Protein AF-A0A5C8TZQ9-F1 (afdb_monomer)

Nearest PDB structures (foldseek):
  2odm-assembly1_A  TM=5.272E-01  e=7.661E-01  Staphylococcus aureus subsp. aureus MW2
  5wd8-assembly2_B  TM=6.818E-01  e=8.456E+00  Legionella pneumophila subsp. pneumophila ATCC 43290

Solvent-accessible surface area (backbone atoms only — not comparable to full-atom values): 5294 Å² total; per-residue (Å²): 136,83,86,76,84,69,92,69,78,80,72,87,71,85,73,65,69,87,78,44,60,19,29,63,51,31,47,55,39,48,52,50,36,53,52,29,52,49,44,42,68,71,49,90,46,68,67,58,23,54,50,26,52,59,50,38,56,53,31,52,54,51,40,57,51,24,71,69,33,93,52,38,48,67,68,61,36,52,54,51,48,52,52,50,51,55,55,61,74,74,107

Radius of gyration: 14.84 Å; Cα contacts (8 Å, |Δi|>4): 67; chains: 1; bounding box: 28×36×36 Å

Mean predicted aligned error: 7.2 Å

Secondary structure (DSSP, 8-state):
----------------GGGS-HHHHHHHHHHHHHHHHHHHHH-S-HHHHHHHHHHHHHHHHHHHHHHTSTT--HHHHHHHHHHHHHHHHT-

Sequence (91 aa):
MAIFYGSDDRSDVKIDVWKMDGTKAYLRHFDNFLTLDFIAKESKVTRERAQARSEMEICQRKLLFWKKHPRYDHDEAVKGASKLKAMWEKR

Structure (mmCIF, N/CA/C/O backbone):
data_AF-A0A5C8TZQ9-F1
#
_entry.id   AF-A0A5C8TZQ9-F1
#
loop_
_atom_site.group_PDB
_atom_site.id
_atom_site.type_symbol
_atom_site.label_atom_id
_atom_site.label_alt_id
_atom_site.label_comp_id
_atom_site.label_asym_id
_atom_site.label_entity_id
_atom_site.label_seq_id
_atom_site.pdbx_PDB_ins_code
_atom_site.Cartn_x
_atom_site.Cartn_y
_atom_site.Cartn_z
_atom_site.occupancy
_atom_site.B_iso_or_equiv
_atom_site.auth_seq_id
_atom_site.auth_comp_id
_atom_site.auth_asym_id
_atom_site.auth_atom_id
_atom_site.pdbx_PDB_model_num
ATOM 1 N N . MET A 1 1 ? -2.327 8.642 20.348 1.00 35.44 1 MET A N 1
ATOM 2 C CA . MET A 1 1 ? -1.501 9.127 19.225 1.00 35.44 1 MET A CA 1
ATOM 3 C C . MET A 1 1 ? -2.471 9.579 18.145 1.00 35.44 1 MET A C 1
ATOM 5 O O . MET A 1 1 ? -2.987 8.738 17.430 1.00 35.44 1 MET A O 1
ATOM 9 N N . ALA A 1 2 ? -2.851 10.858 18.140 1.00 31.81 2 ALA A N 1
ATOM 10 C CA . ALA A 1 2 ? -3.794 11.390 17.158 1.00 31.81 2 ALA A CA 1
ATOM 11 C C . ALA A 1 2 ? -3.000 11.783 15.908 1.00 31.81 2 ALA A C 1
ATOM 13 O O . ALA A 1 2 ? -2.149 12.669 15.976 1.00 31.81 2 ALA A O 1
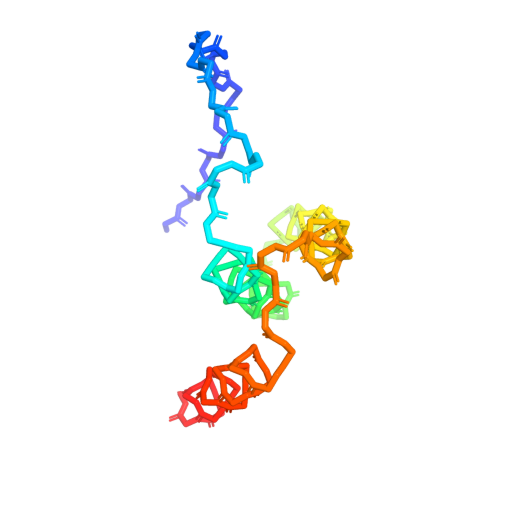ATOM 14 N N . ILE A 1 3 ? -3.222 11.085 14.795 1.00 43.78 3 ILE A N 1
ATOM 15 C CA . ILE A 1 3 ? -2.581 11.413 13.521 1.00 43.78 3 ILE A CA 1
ATOM 16 C C . ILE A 1 3 ? -3.414 12.526 12.879 1.00 43.78 3 ILE A C 1
ATOM 18 O O . ILE A 1 3 ? -4.395 12.278 12.184 1.00 43.78 3 ILE A O 1
ATOM 22 N N . PHE A 1 4 ? -3.057 13.776 13.169 1.00 44.12 4 PHE A N 1
ATOM 23 C CA . PHE A 1 4 ? -3.585 14.930 12.450 1.00 44.12 4 PHE A CA 1
ATOM 24 C C . PHE A 1 4 ? -2.828 15.049 11.122 1.00 44.12 4 PHE A C 1
ATOM 26 O O . PHE A 1 4 ? -1.697 15.527 11.095 1.00 44.12 4 PHE A O 1
ATOM 33 N N . TYR A 1 5 ? -3.429 14.609 10.014 1.00 50.88 5 TYR A N 1
ATOM 34 C CA . TYR A 1 5 ? -2.954 14.988 8.682 1.00 50.88 5 TYR A CA 1
ATOM 35 C C . TYR A 1 5 ? -3.359 16.445 8.439 1.00 50.88 5 TYR A C 1
ATOM 37 O O . TYR A 1 5 ? -4.488 16.733 8.041 1.00 50.88 5 TYR A O 1
ATOM 45 N N . GLY A 1 6 ? -2.454 17.366 8.778 1.00 45.34 6 GLY A N 1
ATOM 46 C CA . GLY A 1 6 ? -2.575 18.777 8.434 1.00 45.34 6 GLY A CA 1
ATOM 47 C C . GLY A 1 6 ? -2.642 18.954 6.918 1.00 45.34 6 GLY A C 1
ATOM 48 O O . GLY A 1 6 ? -2.032 18.196 6.162 1.00 45.34 6 GLY A O 1
ATOM 49 N N . SER A 1 7 ? -3.417 19.941 6.476 1.00 52.00 7 SER A N 1
ATOM 50 C CA . SER A 1 7 ? -3.400 20.459 5.110 1.00 52.00 7 SER A CA 1
ATOM 51 C C . SER A 1 7 ? -2.051 21.135 4.859 1.00 52.00 7 SER A C 1
ATOM 53 O O . SER A 1 7 ? -1.944 22.351 4.968 1.00 52.00 7 SER A O 1
ATOM 55 N N . ASP A 1 8 ? -1.020 20.329 4.628 1.00 56.34 8 ASP A N 1
ATOM 56 C CA . ASP A 1 8 ? 0.347 20.804 4.442 1.00 56.34 8 ASP A CA 1
ATOM 57 C C . ASP A 1 8 ? 0.471 21.494 3.079 1.00 56.34 8 ASP A C 1
ATOM 59 O O . ASP A 1 8 ? 0.008 20.985 2.046 1.00 56.34 8 ASP A O 1
ATOM 63 N N . ASP A 1 9 ? 1.063 22.682 3.095 1.00 54.06 9 ASP A N 1
ATOM 64 C CA . ASP A 1 9 ? 1.341 23.497 1.926 1.00 54.06 9 ASP A CA 1
ATOM 65 C C . ASP A 1 9 ? 2.204 22.695 0.948 1.00 54.06 9 ASP A C 1
ATOM 67 O O . ASP A 1 9 ? 3.275 22.189 1.289 1.00 54.06 9 ASP A O 1
ATOM 71 N N . ARG A 1 10 ? 1.731 22.540 -0.294 1.00 57.25 10 ARG A N 1
ATOM 72 C CA . ARG A 1 10 ? 2.454 21.801 -1.336 1.00 57.25 10 ARG A CA 1
ATOM 73 C C . ARG A 1 10 ? 3.732 22.559 -1.694 1.00 57.25 10 ARG A C 1
ATOM 75 O O . ARG A 1 10 ? 3.733 23.369 -2.616 1.00 57.25 10 ARG A O 1
ATOM 82 N N . SER A 1 11 ? 4.815 22.293 -0.969 1.00 58.88 11 SER A N 1
ATOM 83 C CA . SER A 1 11 ? 6.159 22.656 -1.405 1.00 58.88 11 SER A CA 1
ATOM 84 C C . SER A 1 11 ? 6.373 22.074 -2.803 1.00 58.88 11 SER A C 1
ATOM 86 O O . SER A 1 11 ? 6.106 20.894 -3.045 1.00 58.88 11 SER A O 1
ATOM 88 N N . ASP A 1 12 ? 6.776 22.927 -3.746 1.00 60.25 12 ASP A N 1
ATOM 89 C CA . ASP A 1 12 ? 6.808 22.640 -5.186 1.00 60.25 12 ASP A CA 1
ATOM 90 C C . ASP A 1 12 ? 8.014 21.753 -5.557 1.00 60.25 12 ASP A C 1
ATOM 92 O O . ASP A 1 12 ? 8.856 22.075 -6.399 1.00 60.25 12 ASP A O 1
ATOM 96 N N . VAL A 1 13 ? 8.150 20.621 -4.862 1.00 66.62 13 VAL A N 1
ATOM 97 C CA . VAL A 1 13 ? 9.157 19.609 -5.153 1.00 66.62 13 VAL A CA 1
ATOM 98 C C . VAL A 1 13 ? 8.757 18.948 -6.466 1.00 66.62 13 VAL A C 1
ATOM 100 O O . VAL A 1 13 ? 7.840 18.126 -6.526 1.00 66.62 13 VAL A O 1
ATOM 103 N N . LYS A 1 14 ? 9.468 19.297 -7.539 1.00 74.50 14 LYS A N 1
ATOM 104 C CA . LYS A 1 14 ? 9.323 18.654 -8.848 1.00 74.50 14 LYS A CA 1
ATOM 105 C C . LYS A 1 14 ? 9.890 17.234 -8.792 1.00 74.50 14 LYS A C 1
ATOM 107 O O . LYS A 1 14 ? 11.048 16.996 -9.125 1.00 74.50 14 LYS A O 1
ATOM 112 N N . ILE A 1 15 ? 9.073 16.288 -8.332 1.00 77.50 15 ILE A N 1
ATOM 113 C CA . ILE A 1 15 ? 9.405 14.861 -8.312 1.00 77.50 15 ILE A CA 1
ATOM 114 C C . ILE A 1 15 ? 9.159 14.280 -9.706 1.00 77.50 15 ILE A C 1
ATOM 116 O O . ILE A 1 15 ? 8.025 14.235 -10.184 1.00 77.50 15 ILE A O 1
ATOM 120 N N . ASP A 1 16 ? 10.221 13.798 -10.349 1.00 84.44 16 ASP A N 1
ATOM 121 C CA . ASP A 1 16 ? 10.126 13.057 -11.607 1.00 84.44 16 ASP A CA 1
ATOM 122 C C . ASP A 1 16 ? 9.733 11.599 -11.330 1.00 84.44 16 ASP A C 1
ATOM 124 O O . ASP A 1 16 ? 10.573 10.729 -11.079 1.00 84.44 16 ASP A O 1
ATOM 128 N N . VAL A 1 17 ? 8.424 11.348 -11.350 1.00 82.06 17 VAL A N 1
ATOM 129 C CA . VAL A 1 17 ? 7.811 10.050 -11.032 1.00 82.06 17 VAL A CA 1
ATOM 130 C C . VAL A 1 17 ? 8.325 8.932 -11.948 1.00 82.06 17 VAL A C 1
ATOM 132 O O . VAL A 1 17 ? 8.493 7.804 -11.494 1.00 82.06 17 VAL A O 1
ATOM 135 N N . TRP A 1 18 ? 8.671 9.244 -13.200 1.00 85.81 18 TRP A N 1
ATOM 136 C CA . TRP A 1 18 ? 9.104 8.262 -14.201 1.00 85.81 18 TRP A CA 1
ATOM 137 C C . TRP A 1 18 ? 10.514 7.720 -13.961 1.00 85.81 18 TRP A C 1
ATOM 139 O O . TRP A 1 18 ? 10.866 6.636 -14.433 1.00 85.81 18 TRP A O 1
ATOM 149 N N . LYS A 1 19 ? 11.327 8.457 -13.198 1.00 88.38 19 LYS A N 1
ATOM 150 C CA . LYS A 1 19 ? 12.662 8.017 -12.777 1.00 88.38 19 LYS A CA 1
ATOM 151 C C . LYS A 1 19 ? 12.639 7.201 -11.488 1.00 88.38 19 LYS A C 1
ATOM 153 O O . LYS A 1 19 ? 13.668 6.634 -11.123 1.00 88.38 19 LYS A O 1
ATOM 158 N N . MET A 1 20 ? 11.498 7.107 -10.814 1.00 88.69 20 MET A N 1
ATOM 159 C CA . MET A 1 20 ? 11.382 6.335 -9.583 1.00 88.69 20 MET A CA 1
ATOM 160 C C . MET A 1 20 ? 11.319 4.830 -9.857 1.00 88.69 20 MET A C 1
ATOM 162 O O . MET A 1 20 ? 10.930 4.374 -10.934 1.00 88.69 20 MET A O 1
ATOM 166 N N . ASP A 1 21 ? 11.706 4.060 -8.845 1.00 90.69 21 ASP A N 1
ATOM 167 C CA . ASP A 1 21 ? 11.489 2.619 -8.793 1.00 90.69 21 ASP A CA 1
ATOM 168 C C . ASP A 1 21 ? 10.005 2.347 -8.505 1.00 90.69 21 ASP A C 1
ATOM 170 O O . ASP A 1 21 ? 9.494 2.656 -7.419 1.00 90.69 21 ASP A O 1
ATOM 174 N N . GLY A 1 22 ? 9.307 1.805 -9.507 1.00 89.88 22 GLY A N 1
ATOM 175 C CA . GLY A 1 22 ? 7.873 1.553 -9.429 1.00 89.88 22 GLY A CA 1
ATOM 176 C C . GLY A 1 22 ? 7.534 0.401 -8.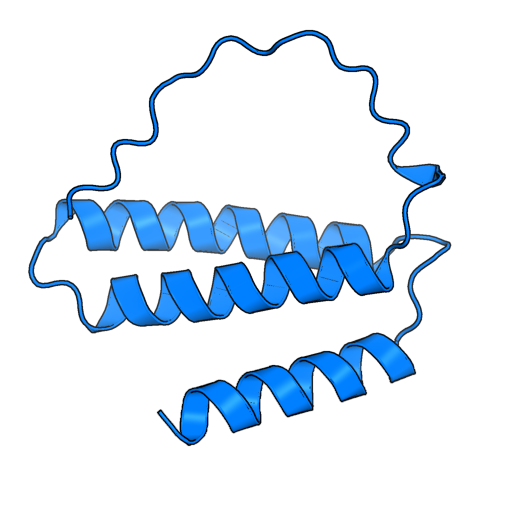490 1.00 89.88 22 GLY A C 1
ATOM 177 O O . GLY A 1 22 ? 6.511 0.457 -7.807 1.00 89.88 22 GLY A O 1
ATOM 178 N N . THR A 1 23 ? 8.405 -0.603 -8.391 1.00 91.19 23 THR A N 1
ATOM 179 C CA . THR A 1 23 ? 8.257 -1.739 -7.475 1.00 91.19 23 THR A CA 1
ATOM 180 C C . THR A 1 23 ? 8.362 -1.281 -6.027 1.00 91.19 23 THR A C 1
ATOM 182 O O . THR A 1 23 ? 7.481 -1.561 -5.210 1.00 91.19 23 THR A O 1
ATOM 185 N N . LYS A 1 24 ? 9.401 -0.510 -5.694 1.00 92.69 24 LYS A N 1
ATOM 186 C CA . LYS A 1 24 ? 9.603 0.004 -4.334 1.00 92.69 24 LYS A CA 1
ATOM 187 C C . LYS A 1 24 ? 8.475 0.943 -3.914 1.00 92.69 24 LYS A C 1
ATOM 189 O O . LYS A 1 24 ? 8.000 0.875 -2.777 1.00 92.69 24 LYS A O 1
ATOM 194 N N . ALA A 1 25 ? 8.017 1.801 -4.826 1.00 92.69 25 ALA A N 1
ATOM 195 C CA . ALA A 1 25 ? 6.877 2.672 -4.574 1.00 92.69 25 ALA A CA 1
ATOM 196 C C . ALA A 1 25 ? 5.576 1.872 -4.385 1.00 92.69 25 ALA A C 1
ATOM 198 O O . ALA A 1 25 ? 4.827 2.143 -3.445 1.00 92.69 25 ALA A O 1
ATOM 199 N N . TYR A 1 26 ? 5.341 0.844 -5.209 1.00 94.12 26 TYR A N 1
ATOM 200 C CA . TYR A 1 26 ? 4.219 -0.081 -5.051 1.00 94.12 26 TYR A CA 1
ATOM 201 C C . TYR A 1 26 ? 4.224 -0.738 -3.665 1.00 94.12 26 TYR A C 1
ATOM 203 O O . TYR A 1 26 ? 3.223 -0.663 -2.956 1.00 94.12 26 TYR A O 1
ATOM 211 N N . LEU A 1 27 ? 5.355 -1.311 -3.238 1.00 93.81 27 LEU A N 1
ATOM 212 C CA . LEU A 1 27 ? 5.479 -1.973 -1.934 1.00 93.81 27 LEU A CA 1
ATOM 213 C C . LEU A 1 27 ? 5.240 -1.013 -0.766 1.00 93.81 27 LEU A C 1
ATOM 215 O O . LEU A 1 27 ? 4.534 -1.363 0.175 1.00 93.81 27 LEU A O 1
ATOM 219 N N . ARG A 1 28 ? 5.751 0.220 -0.852 1.00 93.19 28 ARG A N 1
ATOM 220 C CA . ARG A 1 2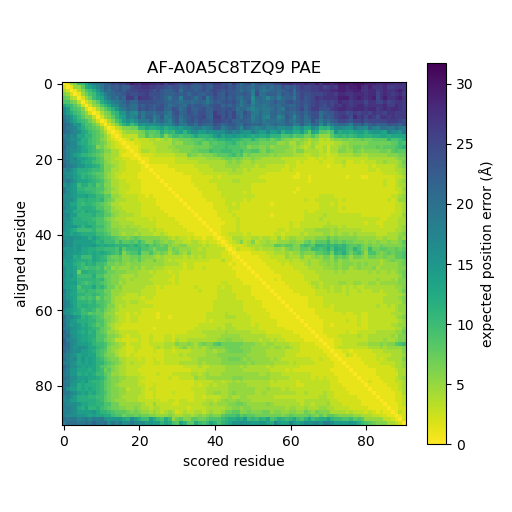8 ? 5.483 1.262 0.150 1.00 93.19 28 ARG A CA 1
ATOM 221 C C . ARG A 1 28 ? 3.991 1.581 0.256 1.00 93.19 28 ARG A C 1
ATOM 223 O O . ARG A 1 28 ? 3.458 1.697 1.353 1.00 93.19 28 ARG A O 1
ATOM 230 N N . HIS A 1 29 ? 3.304 1.743 -0.874 1.00 93.50 29 HIS A N 1
ATOM 231 C CA . HIS A 1 29 ? 1.863 2.003 -0.859 1.00 93.50 29 HIS A CA 1
ATOM 232 C C . HIS A 1 29 ? 1.048 0.787 -0.418 1.00 93.50 29 HIS A C 1
ATOM 234 O O . HIS A 1 29 ? -0.020 0.959 0.166 1.00 93.50 29 HIS A O 1
ATOM 240 N N . PHE A 1 30 ? 1.550 -0.420 -0.665 1.00 93.88 30 PHE A N 1
ATOM 241 C CA . PHE A 1 30 ? 0.926 -1.651 -0.204 1.00 93.88 30 PHE A CA 1
ATOM 242 C C . PHE A 1 30 ? 1.026 -1.786 1.320 1.00 93.88 30 PHE A C 1
ATOM 244 O O . PHE A 1 30 ? 0.029 -2.082 1.968 1.00 93.88 30 PHE A O 1
ATOM 251 N N . ASP A 1 31 ? 2.181 -1.476 1.909 1.00 92.69 31 ASP A N 1
ATOM 252 C CA . ASP A 1 31 ? 2.353 -1.458 3.366 1.00 92.69 31 ASP A CA 1
ATOM 253 C C . ASP A 1 31 ? 1.472 -0.393 4.049 1.00 92.69 31 ASP A C 1
ATOM 255 O O . ASP A 1 31 ? 0.796 -0.662 5.046 1.00 92.69 31 ASP A O 1
ATOM 259 N N . ASN A 1 32 ? 1.364 0.798 3.445 1.00 91.44 3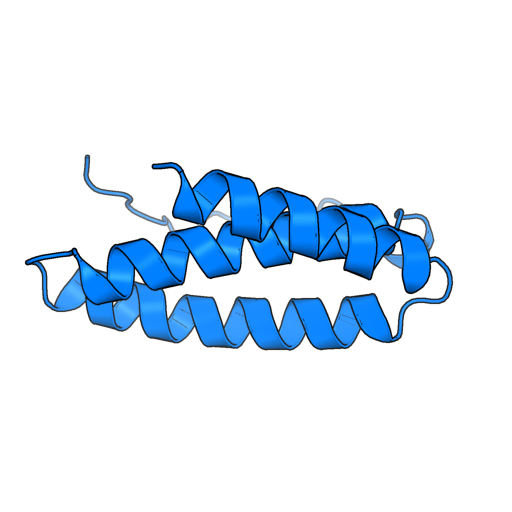2 ASN A N 1
ATOM 260 C CA . ASN A 1 32 ? 0.409 1.812 3.898 1.00 91.44 32 ASN A CA 1
ATOM 261 C C . ASN A 1 32 ? -1.038 1.297 3.844 1.00 91.44 32 ASN A C 1
ATOM 263 O O . ASN A 1 32 ? -1.809 1.548 4.764 1.00 91.44 32 ASN A O 1
ATOM 267 N N . PHE A 1 33 ? -1.414 0.576 2.782 1.00 93.38 33 PHE A N 1
ATOM 268 C CA . PHE A 1 33 ? -2.749 -0.008 2.664 1.00 93.38 33 PHE A CA 1
ATOM 269 C C . PHE A 1 33 ? -3.030 -1.007 3.796 1.00 93.38 33 PHE A C 1
ATOM 271 O O . PHE A 1 33 ? -4.100 -0.939 4.393 1.00 93.38 33 PHE A O 1
ATOM 278 N N . LEU A 1 34 ? -2.071 -1.877 4.136 1.00 92.88 34 LEU A N 1
ATOM 279 C CA . LEU A 1 34 ? -2.200 -2.812 5.264 1.00 92.88 34 LEU A CA 1
ATOM 280 C C . LEU A 1 34 ? -2.343 -2.074 6.603 1.00 92.88 34 LEU A C 1
ATOM 282 O O . LEU A 1 34 ? -3.190 -2.427 7.420 1.00 92.88 34 LEU A O 1
ATOM 286 N N . THR A 1 35 ? -1.578 -0.999 6.794 1.00 91.88 35 THR A N 1
ATOM 287 C CA . THR A 1 35 ? -1.675 -0.152 7.992 1.00 91.88 35 THR A CA 1
ATOM 288 C C . THR A 1 35 ? -3.053 0.496 8.120 1.00 91.88 35 THR A C 1
ATOM 290 O O . THR A 1 35 ? -3.654 0.483 9.193 1.00 91.88 35 THR A O 1
ATOM 293 N N . LEU A 1 36 ? -3.579 1.053 7.028 1.00 91.38 36 LEU A N 1
ATOM 294 C CA . LEU A 1 36 ? -4.896 1.685 7.021 1.00 91.38 36 LEU A CA 1
ATOM 295 C C . LEU A 1 36 ? -6.024 0.666 7.203 1.00 91.38 36 LEU A C 1
ATOM 297 O O . LEU A 1 36 ? -6.985 0.961 7.907 1.00 91.38 36 LEU A O 1
ATOM 301 N N . ASP A 1 37 ? -5.895 -0.533 6.630 1.00 91.00 37 ASP A N 1
ATOM 302 C CA . ASP A 1 37 ? -6.837 -1.636 6.843 1.00 91.00 37 ASP A CA 1
ATOM 303 C C . ASP A 1 37 ? -6.882 -2.052 8.321 1.00 91.00 37 ASP A C 1
ATOM 305 O O . ASP A 1 37 ? -7.965 -2.206 8.889 1.00 91.00 37 ASP A O 1
ATOM 309 N N . PHE A 1 38 ? -5.720 -2.132 8.976 1.00 91.19 38 PHE A N 1
ATOM 310 C CA . PHE A 1 38 ? -5.632 -2.368 10.416 1.00 91.19 38 PHE A CA 1
ATOM 311 C C . PHE A 1 38 ? -6.329 -1.260 11.220 1.00 91.19 38 PHE A C 1
ATOM 313 O O . PHE A 1 38 ? -7.187 -1.550 12.052 1.00 91.19 38 PHE A O 1
ATOM 320 N N . ILE A 1 39 ? -6.039 0.015 10.936 1.00 88.69 39 ILE A N 1
ATOM 321 C CA . ILE A 1 39 ? -6.676 1.155 11.622 1.00 88.69 39 ILE A CA 1
ATOM 322 C C . ILE A 1 39 ? -8.195 1.150 11.402 1.00 88.69 39 ILE A C 1
ATOM 324 O O . ILE A 1 39 ? -8.962 1.383 12.335 1.00 88.69 39 ILE A O 1
ATOM 328 N N . ALA A 1 40 ? -8.652 0.860 10.183 1.00 89.62 40 ALA A N 1
ATOM 329 C CA . ALA A 1 40 ? -10.071 0.830 9.848 1.00 89.62 40 ALA A CA 1
ATOM 330 C C . ALA A 1 40 ? -10.841 -0.284 10.581 1.00 89.62 40 ALA A C 1
ATOM 332 O O . ALA A 1 40 ? -12.050 -0.130 10.805 1.00 89.62 40 ALA A O 1
ATOM 333 N N . LYS A 1 41 ? -10.162 -1.385 10.934 1.00 87.69 41 LYS A N 1
ATOM 334 C CA . LYS A 1 41 ? -10.716 -2.524 11.680 1.00 87.69 41 LYS A CA 1
ATOM 335 C C . LYS A 1 41 ? -10.662 -2.316 13.193 1.00 87.69 41 LYS A C 1
ATOM 337 O O . LYS A 1 41 ? -11.685 -2.483 13.850 1.00 87.69 41 LYS A O 1
ATOM 342 N N . GLU A 1 42 ? -9.512 -1.901 13.717 1.00 90.25 42 GLU A N 1
ATOM 343 C CA . GLU A 1 42 ? -9.240 -1.858 15.161 1.00 90.25 42 GLU A CA 1
ATOM 344 C C . GLU A 1 42 ? -9.567 -0.514 15.826 1.00 90.25 42 GLU A C 1
ATOM 346 O O . GLU A 1 42 ? -9.767 -0.455 17.043 1.00 90.25 42 GLU A O 1
ATOM 351 N N . SER A 1 43 ? -9.632 0.595 15.074 1.00 88.25 43 SER A N 1
ATOM 352 C CA . SER A 1 43 ? -9.898 1.896 15.697 1.00 88.25 43 SER A CA 1
ATOM 353 C C . SER A 1 43 ? -11.308 1.952 16.292 1.00 88.25 43 SER A C 1
ATOM 355 O O . SER A 1 43 ? -12.312 1.632 15.651 1.00 88.25 43 SER A O 1
ATOM 357 N N . LYS A 1 44 ? -11.393 2.430 17.536 1.00 88.94 44 LYS A N 1
ATOM 358 C CA . LYS A 1 44 ? -12.656 2.692 18.245 1.00 88.94 44 LYS A CA 1
ATOM 359 C C . LYS A 1 44 ? -13.267 4.044 17.867 1.00 88.94 44 LYS A C 1
ATOM 361 O O . LYS A 1 44 ? -14.398 4.333 18.248 1.00 88.94 44 LYS A O 1
ATOM 366 N N . VAL A 1 45 ? -12.531 4.879 17.129 1.00 91.38 45 VAL A N 1
ATOM 367 C CA . VAL A 1 45 ? -12.947 6.231 16.754 1.00 91.38 45 VAL A CA 1
ATOM 368 C C . VAL A 1 45 ? -13.541 6.210 15.347 1.00 91.38 45 VAL A C 1
ATOM 370 O O . VAL A 1 45 ? -12.847 5.986 14.357 1.00 91.38 45 VAL A O 1
ATOM 373 N N . THR A 1 46 ? -14.836 6.514 15.232 1.00 85.19 46 THR A N 1
ATOM 374 C CA . THR A 1 46 ? -15.557 6.510 13.945 1.00 85.19 46 THR A CA 1
ATOM 375 C C . THR A 1 46 ? -14.910 7.418 12.896 1.00 85.19 46 THR A C 1
ATOM 377 O O . THR A 1 46 ? -14.849 7.058 11.722 1.00 85.19 46 THR A O 1
ATOM 380 N N . ARG A 1 47 ? -14.384 8.578 13.313 1.00 85.38 47 ARG A N 1
ATOM 381 C CA . ARG A 1 47 ? -13.706 9.527 12.418 1.00 85.38 47 ARG A CA 1
ATOM 382 C C . ARG A 1 47 ? -12.426 8.945 11.814 1.00 85.38 47 ARG A C 1
ATOM 384 O O . ARG A 1 47 ? -12.227 9.072 10.611 1.00 85.38 47 ARG A O 1
ATOM 391 N N . GLU A 1 48 ? -11.602 8.278 12.620 1.00 85.19 48 GLU A N 1
ATOM 392 C CA . GLU A 1 48 ? -10.370 7.632 12.148 1.00 85.19 48 GLU A CA 1
ATOM 393 C C . GLU A 1 48 ? -10.686 6.492 11.182 1.00 85.19 48 GLU A C 1
ATOM 395 O O . GLU A 1 48 ? -10.048 6.375 10.142 1.00 85.19 48 GLU A O 1
ATOM 400 N N . ARG A 1 49 ? -11.734 5.705 11.458 1.00 88.44 49 ARG A N 1
ATOM 401 C CA . ARG A 1 49 ? -12.195 4.655 10.538 1.00 88.44 49 ARG A CA 1
ATOM 402 C C . ARG A 1 49 ? -12.665 5.213 9.198 1.00 88.44 49 ARG A C 1
ATOM 404 O O . ARG A 1 49 ? -12.338 4.652 8.155 1.00 88.44 49 ARG A O 1
ATOM 411 N N . ALA A 1 50 ? -13.458 6.284 9.219 1.00 87.06 50 ALA A N 1
ATOM 412 C CA . ALA A 1 50 ? -13.944 6.926 8.001 1.00 87.06 50 ALA A CA 1
AT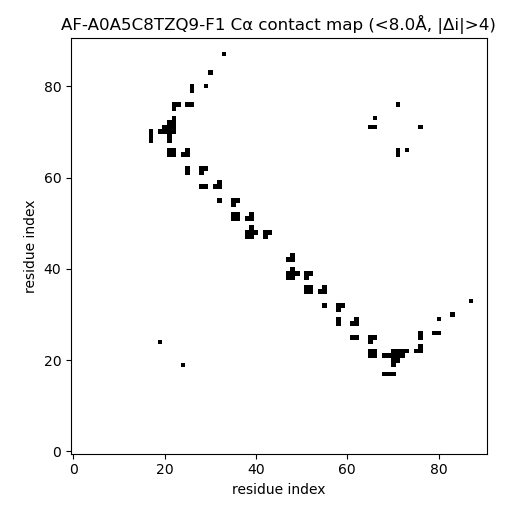OM 413 C C . ALA A 1 50 ? -12.783 7.504 7.178 1.00 87.06 50 ALA A C 1
ATOM 415 O O . ALA A 1 50 ? -12.725 7.293 5.970 1.00 87.06 50 ALA A O 1
ATOM 416 N N . GLN A 1 51 ? -11.827 8.160 7.837 1.00 85.94 51 GLN A N 1
ATOM 417 C CA . GLN A 1 51 ? -10.646 8.703 7.177 1.00 85.94 51 GLN A CA 1
ATOM 418 C C . GLN A 1 51 ? -9.741 7.601 6.612 1.00 85.94 51 GLN A C 1
ATOM 420 O O . GLN A 1 51 ? -9.347 7.684 5.451 1.00 85.94 51 GLN A O 1
ATOM 425 N N . ALA A 1 52 ? -9.483 6.538 7.379 1.00 89.56 52 ALA A N 1
ATOM 426 C CA . ALA A 1 52 ? -8.691 5.401 6.921 1.00 89.56 52 ALA A CA 1
ATOM 427 C C . ALA A 1 52 ? -9.300 4.760 5.666 1.00 89.56 52 ALA A C 1
ATOM 429 O O . ALA A 1 52 ? -8.580 4.489 4.711 1.00 89.56 52 ALA A O 1
ATOM 430 N N . ARG A 1 53 ? -10.630 4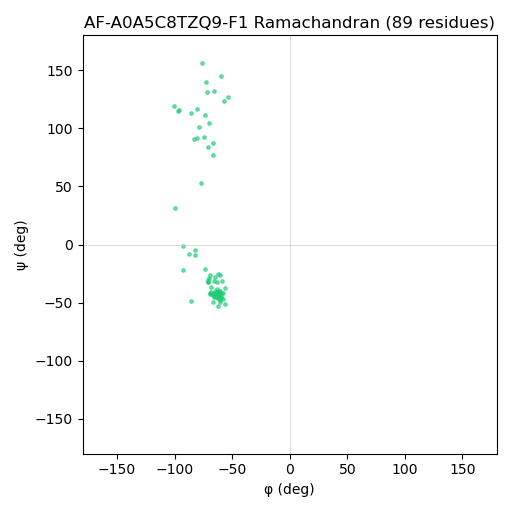.602 5.609 1.00 88.75 53 ARG A N 1
ATOM 431 C CA . ARG A 1 53 ? -11.330 4.108 4.408 1.00 88.75 53 ARG A CA 1
ATOM 432 C C . ARG A 1 53 ? -11.112 5.008 3.191 1.00 88.75 53 ARG A C 1
ATOM 434 O O . ARG A 1 53 ? -10.778 4.502 2.123 1.00 88.75 53 ARG A O 1
ATOM 441 N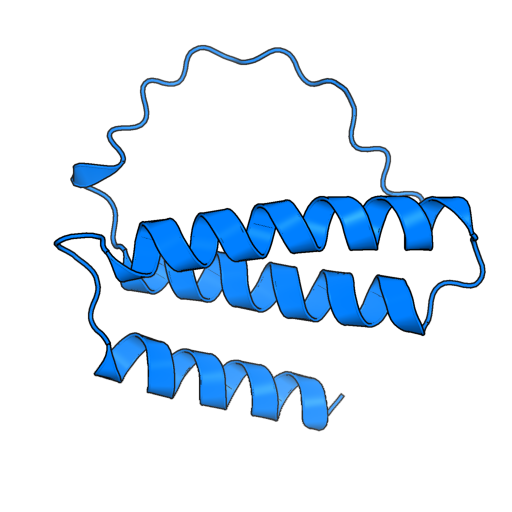 N . SER A 1 54 ? -11.239 6.323 3.354 1.00 89.31 54 SER A N 1
ATOM 442 C CA . SER A 1 54 ? -10.974 7.277 2.269 1.00 89.31 54 SER A CA 1
ATOM 443 C C . SER A 1 54 ? -9.518 7.214 1.790 1.00 89.31 54 SER A C 1
ATOM 445 O O . SER A 1 54 ? -9.243 7.246 0.591 1.00 89.31 54 SER A O 1
ATOM 447 N N . GLU A 1 55 ? -8.561 7.076 2.710 1.00 90.56 55 GLU A N 1
ATOM 448 C CA . GLU A 1 55 ? -7.140 6.951 2.372 1.00 90.56 55 GLU A CA 1
ATOM 449 C C . GLU A 1 55 ? -6.793 5.599 1.727 1.00 90.56 55 GLU A C 1
ATOM 451 O O . GLU A 1 55 ? -5.913 5.535 0.860 1.00 90.56 55 GLU A O 1
ATOM 456 N N . MET A 1 56 ? -7.512 4.525 2.072 1.00 90.00 56 MET A N 1
ATOM 457 C CA . MET A 1 56 ? -7.378 3.223 1.412 1.00 90.00 56 MET A CA 1
ATOM 458 C C . MET A 1 56 ? -7.727 3.312 -0.075 1.00 90.00 56 MET A C 1
ATOM 460 O O . MET A 1 56 ? -6.988 2.765 -0.897 1.00 90.00 56 MET A O 1
ATOM 464 N N . GLU A 1 57 ? -8.784 4.042 -0.450 1.00 91.25 57 GLU A N 1
ATOM 465 C CA . GLU A 1 57 ? -9.128 4.263 -1.863 1.00 91.25 57 GLU A CA 1
ATOM 466 C C . GLU A 1 57 ? -8.002 4.985 -2.618 1.00 91.25 57 GLU A C 1
ATOM 468 O O . GLU A 1 57 ? -7.667 4.636 -3.755 1.00 91.25 57 GLU A O 1
ATOM 473 N N . ILE A 1 58 ? -7.363 5.969 -1.978 1.00 90.19 58 ILE A N 1
ATOM 474 C CA . ILE A 1 58 ? -6.211 6.677 -2.551 1.00 90.19 58 ILE A CA 1
ATOM 475 C C . ILE A 1 58 ? -5.035 5.712 -2.737 1.00 90.19 58 ILE A C 1
ATOM 477 O O . ILE A 1 58 ? -4.382 5.730 -3.784 1.00 90.19 58 ILE A O 1
ATOM 481 N N . CYS A 1 59 ? -4.768 4.850 -1.754 1.00 91.00 59 CYS A N 1
ATOM 482 C CA . CYS A 1 59 ? -3.713 3.843 -1.854 1.00 91.00 59 CYS A CA 1
ATOM 483 C C . CYS A 1 59 ? -3.980 2.854 -2.993 1.00 91.00 59 CYS A C 1
ATOM 485 O O . CYS A 1 59 ? -3.069 2.583 -3.771 1.00 91.00 59 CYS A O 1
ATOM 487 N N . GLN A 1 60 ? -5.220 2.393 -3.177 1.00 91.19 60 GLN 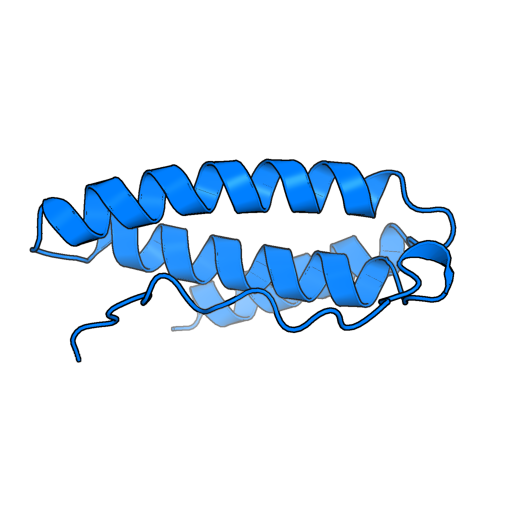A N 1
ATOM 488 C CA . GLN A 1 60 ? -5.588 1.527 -4.303 1.00 91.19 60 GLN A CA 1
ATOM 489 C C . GLN A 1 60 ? -5.326 2.196 -5.657 1.00 91.19 60 GLN A C 1
ATOM 491 O O . GLN A 1 60 ? -4.727 1.586 -6.543 1.00 91.19 60 GLN A O 1
ATOM 496 N N . ARG A 1 61 ? -5.694 3.475 -5.814 1.00 92.69 61 ARG A N 1
ATOM 497 C CA . ARG A 1 61 ? -5.398 4.237 -7.041 1.00 92.69 61 ARG A CA 1
ATOM 498 C C . ARG A 1 61 ? -3.893 4.342 -7.294 1.00 92.69 61 ARG A C 1
ATOM 500 O O . ARG A 1 61 ? -3.452 4.151 -8.426 1.00 92.69 61 ARG A O 1
ATOM 507 N N . LYS A 1 62 ? -3.096 4.583 -6.247 1.00 90.50 62 LYS A N 1
ATOM 508 C CA . LYS A 1 62 ? -1.626 4.622 -6.341 1.00 90.50 62 LYS A CA 1
ATOM 509 C C . LYS A 1 62 ? -1.041 3.257 -6.706 1.00 90.50 62 LYS A C 1
ATOM 511 O O . LYS A 1 62 ? -0.173 3.193 -7.567 1.00 90.50 62 LYS A O 1
ATOM 516 N N . LEU A 1 63 ? -1.537 2.168 -6.123 1.00 93.19 63 LEU A N 1
ATOM 517 C CA . LEU A 1 63 ? -1.114 0.806 -6.469 1.00 93.19 63 LEU A CA 1
ATOM 518 C C . LEU A 1 63 ? -1.389 0.489 -7.943 1.00 93.19 63 LEU A C 1
ATOM 520 O O . LEU A 1 63 ? -0.512 -0.027 -8.631 1.00 93.19 63 LEU A O 1
ATOM 524 N N . LEU A 1 64 ? -2.574 0.847 -8.449 1.00 94.25 64 LEU A N 1
ATOM 525 C CA . LEU A 1 64 ? -2.924 0.678 -9.863 1.00 94.25 64 LEU A CA 1
ATOM 526 C C . LEU A 1 64 ? -2.037 1.515 -10.789 1.00 94.25 64 LEU A C 1
ATOM 528 O O . LEU A 1 64 ? -1.678 1.044 -11.867 1.00 94.25 64 LEU A O 1
ATOM 532 N N . PHE A 1 65 ? -1.682 2.735 -10.380 1.00 94.06 65 PHE A N 1
ATOM 533 C CA . PHE A 1 65 ? -0.740 3.576 -11.114 1.00 94.06 65 PHE A CA 1
ATOM 534 C C . PHE A 1 65 ? 0.643 2.919 -11.191 1.00 94.06 65 PHE A C 1
ATOM 536 O O . PHE A 1 65 ? 1.162 2.714 -12.287 1.00 94.06 65 PHE A O 1
ATOM 543 N N . TRP A 1 66 ? 1.207 2.515 -10.050 1.00 91.88 66 TRP A N 1
ATOM 544 C CA . TRP A 1 66 ? 2.539 1.914 -10.008 1.00 91.88 66 TRP A CA 1
ATOM 545 C C . TRP A 1 66 ? 2.602 0.562 -10.711 1.00 91.88 66 TRP A C 1
ATOM 547 O O . TRP A 1 66 ? 3.603 0.270 -11.349 1.00 91.88 66 TRP A O 1
ATOM 557 N N . LYS A 1 67 ? 1.515 -0.216 -10.706 1.00 90.94 67 LYS A N 1
ATOM 558 C CA . LYS A 1 67 ? 1.418 -1.468 -11.471 1.00 90.94 67 LYS A CA 1
ATOM 559 C C . LYS A 1 67 ? 1.530 -1.261 -12.989 1.00 90.94 67 LYS A C 1
ATOM 561 O O . LYS A 1 67 ? 1.918 -2.178 -13.703 1.00 90.94 67 LYS A O 1
ATOM 566 N N . LYS A 1 68 ? 1.177 -0.074 -13.492 1.00 92.56 68 LYS A N 1
ATOM 567 C CA . LYS A 1 68 ? 1.314 0.302 -14.910 1.00 92.56 68 LYS A CA 1
ATOM 568 C C . LYS A 1 68 ? 2.644 1.002 -15.213 1.00 92.56 68 LYS A C 1
ATOM 570 O O . LYS A 1 68 ? 2.872 1.393 -16.355 1.00 92.56 68 LYS A O 1
ATOM 575 N N . HIS A 1 69 ? 3.490 1.221 -14.208 1.00 92.31 69 HIS A N 1
ATOM 576 C CA . HIS A 1 69 ? 4.711 1.997 -14.365 1.00 92.31 69 HIS A CA 1
ATOM 577 C C . HIS A 1 69 ? 5.770 1.209 -15.162 1.00 92.31 69 HIS A C 1
ATOM 579 O O . HIS A 1 69 ? 5.945 0.022 -14.905 1.00 92.31 69 HIS A O 1
ATOM 585 N N . PRO A 1 70 ? 6.540 1.835 -16.073 1.00 91.44 70 PRO A N 1
ATOM 586 C CA . PRO A 1 70 ? 7.554 1.135 -16.874 1.00 91.44 70 PRO A CA 1
ATOM 587 C C . PRO A 1 70 ? 8.654 0.462 -16.045 1.00 91.44 70 PRO A C 1
ATOM 589 O O . PRO A 1 70 ? 9.268 -0.501 -16.485 1.00 91.44 70 PRO A O 1
ATOM 592 N N . ARG A 1 71 ? 8.913 0.986 -14.843 1.00 91.88 71 ARG A N 1
ATOM 593 C CA . ARG A 1 71 ? 9.895 0.461 -13.877 1.00 91.88 71 ARG A CA 1
ATOM 594 C C . ARG A 1 71 ? 9.244 -0.372 -12.771 1.00 91.88 71 ARG A C 1
ATOM 596 O O . ARG A 1 71 ? 9.663 -0.289 -11.621 1.00 91.88 71 ARG A O 1
ATOM 603 N N . TYR A 1 72 ? 8.152 -1.055 -13.091 1.00 93.38 72 TYR A N 1
ATOM 604 C CA . TYR A 1 72 ? 7.483 -1.985 -12.191 1.00 93.38 72 TYR A CA 1
ATOM 605 C C . TYR A 1 72 ? 7.869 -3.415 -12.557 1.00 93.38 72 TYR A C 1
ATOM 607 O O . TYR A 1 72 ? 7.589 -3.877 -13.662 1.00 93.38 72 TYR A O 1
ATOM 615 N N . ASP A 1 73 ? 8.483 -4.106 -11.606 1.00 94.31 73 ASP A N 1
ATOM 616 C CA . ASP A 1 73 ? 8.736 -5.539 -11.659 1.00 94.31 73 ASP A CA 1
ATOM 617 C C . ASP A 1 73 ? 7.622 -6.262 -10.893 1.00 94.31 73 ASP A C 1
ATOM 619 O O . ASP A 1 73 ? 7.437 -6.089 -9.682 1.00 94.31 73 ASP A O 1
ATOM 623 N N . HIS A 1 74 ? 6.845 -7.063 -11.621 1.00 92.25 74 HIS A N 1
ATOM 624 C CA . HIS A 1 74 ? 5.717 -7.780 -11.047 1.00 92.25 74 HIS A CA 1
ATOM 625 C C . HIS A 1 74 ? 6.151 -8.887 -10.079 1.00 92.25 74 HIS A C 1
ATOM 627 O O . HIS A 1 74 ? 5.546 -9.032 -9.016 1.00 92.25 74 HIS A O 1
ATOM 633 N N . ASP A 1 75 ? 7.197 -9.642 -10.413 1.00 93.56 75 ASP A N 1
ATOM 634 C CA . ASP A 1 75 ? 7.678 -10.758 -9.601 1.00 93.56 75 ASP A CA 1
ATOM 635 C C . ASP A 1 75 ? 8.254 -10.263 -8.276 1.00 93.56 75 ASP A C 1
ATOM 637 O O . ASP A 1 75 ? 7.964 -1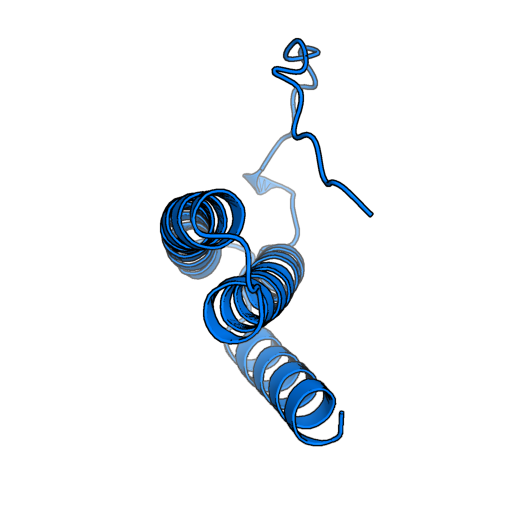0.815 -7.207 1.00 93.56 75 ASP A O 1
ATOM 641 N N . GLU A 1 76 ? 9.039 -9.188 -8.323 1.00 92.94 76 GLU A N 1
ATOM 642 C CA . GLU A 1 76 ? 9.572 -8.561 -7.118 1.00 92.94 76 GLU A CA 1
ATOM 643 C C . GLU A 1 76 ? 8.448 -7.968 -6.256 1.00 92.94 76 GLU A C 1
ATOM 645 O O . GLU A 1 76 ? 8.422 -8.178 -5.036 1.00 92.94 76 GLU A O 1
ATOM 650 N N . ALA A 1 77 ? 7.460 -7.313 -6.875 1.00 93.38 77 ALA A N 1
ATOM 651 C CA . ALA A 1 77 ? 6.307 -6.772 -6.164 1.00 93.38 77 ALA A CA 1
ATOM 652 C C . ALA A 1 77 ? 5.480 -7.864 -5.470 1.00 93.38 77 ALA A C 1
ATOM 654 O O . ALA A 1 77 ? 5.080 -7.687 -4.319 1.00 93.38 77 ALA A O 1
ATOM 655 N N . VAL A 1 78 ? 5.233 -9.003 -6.125 1.00 92.50 78 VAL A N 1
ATOM 656 C CA . VAL A 1 78 ? 4.481 -10.126 -5.537 1.00 92.50 78 VAL A CA 1
ATOM 657 C C . VAL A 1 78 ? 5.262 -10.768 -4.392 1.00 92.50 78 VAL A C 1
ATOM 659 O O . VAL A 1 78 ? 4.688 -11.029 -3.329 1.00 92.50 78 VAL A O 1
ATOM 662 N N . LYS A 1 79 ? 6.578 -10.965 -4.546 1.00 94.25 79 LYS A N 1
ATOM 663 C CA . LYS A 1 79 ? 7.439 -11.485 -3.470 1.00 94.25 79 LYS A CA 1
ATOM 664 C C . LYS A 1 79 ? 7.456 -10.545 -2.266 1.00 94.25 79 LYS A C 1
ATOM 666 O O . LYS A 1 79 ? 7.305 -11.000 -1.132 1.00 94.25 79 LYS A O 1
ATOM 671 N N . GLY A 1 80 ? 7.612 -9.242 -2.498 1.00 92.88 80 GLY A N 1
ATOM 672 C CA . GLY A 1 80 ? 7.601 -8.227 -1.446 1.00 92.88 80 GLY A CA 1
ATOM 673 C C . GLY A 1 80 ? 6.245 -8.125 -0.743 1.00 92.88 80 GLY A C 1
ATOM 674 O O . GLY A 1 80 ? 6.192 -8.143 0.484 1.00 92.88 80 GLY A O 1
ATOM 675 N N . ALA A 1 81 ? 5.145 -8.114 -1.501 1.00 92.50 81 ALA A N 1
ATOM 676 C CA . ALA A 1 81 ? 3.789 -8.084 -0.954 1.00 92.50 81 ALA A CA 1
ATOM 677 C C . ALA A 1 81 ? 3.492 -9.319 -0.092 1.00 92.50 81 ALA A C 1
ATOM 679 O O . ALA A 1 81 ? 2.927 -9.194 0.993 1.00 92.50 81 ALA A O 1
ATOM 680 N N . SER A 1 82 ? 3.926 -10.503 -0.535 1.00 92.19 82 SER A N 1
ATOM 681 C CA . SER A 1 82 ? 3.767 -11.749 0.226 1.00 92.19 82 SER A CA 1
ATOM 682 C C . SER A 1 82 ? 4.534 -11.708 1.551 1.00 92.19 82 SER A C 1
ATOM 684 O O . SER A 1 82 ? 3.998 -12.098 2.586 1.00 92.19 82 SER A O 1
ATOM 686 N N . LYS A 1 83 ? 5.767 -11.177 1.545 1.00 93.44 83 LYS A N 1
ATOM 687 C CA . LYS A 1 83 ? 6.565 -10.979 2.768 1.00 93.44 83 LYS A CA 1
ATOM 688 C C . LYS A 1 83 ? 5.907 -9.993 3.731 1.00 93.44 83 LYS A C 1
ATOM 690 O O . LYS A 1 83 ? 5.852 -10.273 4.924 1.00 93.44 83 LYS A O 1
ATOM 695 N N . LEU A 1 84 ? 5.409 -8.866 3.219 1.00 91.94 84 LEU A N 1
ATOM 696 C CA . LEU A 1 84 ? 4.696 -7.873 4.025 1.00 91.94 84 LEU A CA 1
ATOM 697 C C . LEU A 1 84 ? 3.450 -8.490 4.657 1.00 91.94 84 LEU A C 1
ATOM 699 O O . LEU A 1 84 ? 3.274 -8.404 5.866 1.00 91.94 84 LEU A O 1
ATOM 703 N N . LYS A 1 85 ? 2.637 -9.202 3.873 1.00 90.62 85 LYS A N 1
ATOM 704 C CA . LYS A 1 85 ? 1.451 -9.887 4.393 1.00 90.62 85 LYS A CA 1
ATOM 705 C C . LYS A 1 85 ? 1.804 -10.884 5.503 1.00 90.62 85 LYS A C 1
ATOM 707 O O . LYS A 1 85 ? 1.199 -10.833 6.565 1.00 90.62 85 LYS A O 1
ATOM 712 N N . ALA A 1 86 ? 2.829 -11.713 5.300 1.00 91.75 86 ALA A N 1
ATOM 713 C CA . ALA A 1 86 ? 3.294 -12.658 6.318 1.00 91.75 86 ALA A CA 1
ATOM 714 C C . ALA A 1 86 ? 3.829 -11.966 7.587 1.00 91.75 86 ALA A C 1
ATOM 716 O O . ALA A 1 86 ? 3.708 -12.504 8.684 1.00 91.75 86 ALA A O 1
ATOM 717 N N . MET A 1 87 ? 4.435 -10.782 7.459 1.00 89.50 87 MET A N 1
ATOM 718 C CA . MET A 1 87 ? 4.879 -9.982 8.605 1.00 89.50 87 MET A CA 1
ATOM 719 C C . MET A 1 87 ? 3.691 -9.445 9.410 1.00 89.50 87 MET A C 1
ATOM 721 O O . MET A 1 87 ? 3.724 -9.486 10.635 1.00 89.50 87 MET A O 1
ATOM 725 N N . TRP A 1 88 ? 2.641 -8.989 8.727 1.00 85.69 88 TRP A N 1
ATOM 726 C CA . TRP A 1 88 ? 1.409 -8.514 9.355 1.00 85.69 88 TRP A CA 1
ATOM 727 C C . TRP A 1 88 ? 0.579 -9.648 9.977 1.00 85.69 88 TRP A C 1
ATOM 729 O O . TRP A 1 88 ? -0.033 -9.430 11.012 1.00 85.69 88 TRP A O 1
ATOM 739 N N . GLU A 1 89 ? 0.595 -10.860 9.410 1.00 82.12 89 GLU A N 1
ATOM 740 C CA . GLU A 1 89 ? -0.066 -12.046 9.991 1.00 82.12 89 GLU A CA 1
ATOM 741 C C . GLU A 1 89 ? 0.614 -12.559 11.269 1.00 82.12 89 GLU A C 1
ATOM 743 O O . GLU A 1 89 ? -0.030 -13.193 12.100 1.00 82.12 89 GLU A O 1
ATOM 748 N N . LYS A 1 90 ? 1.918 -12.310 11.434 1.00 76.69 90 LYS A N 1
ATOM 749 C CA . LYS A 1 90 ? 2.678 -12.702 12.633 1.00 76.69 90 LYS A CA 1
ATOM 750 C C . LYS A 1 90 ? 2.531 -11.731 13.809 1.00 76.69 90 LYS A C 1
ATOM 752 O O . LYS A 1 90 ? 3.139 -11.981 14.849 1.00 76.69 90 LYS A O 1
ATOM 757 N N . ARG A 1 91 ? 1.831 -10.615 13.626 1.00 58.44 91 ARG A N 1
ATOM 758 C CA . ARG A 1 91 ? 1.738 -9.524 14.596 1.00 58.44 91 ARG A CA 1
ATOM 759 C C . ARG A 1 91 ? 0.465 -9.625 15.423 1.00 58.44 91 ARG A C 1
ATOM 761 O O . ARG A 1 91 ? 0.563 -9.306 16.626 1.00 58.44 91 ARG A O 1
#

pLDDT: mean 84.1, std 15.01, range [31.81, 94.31]

Foldseek 3Di:
DDPPPDPDDPPPPPDPPLPDQLLVQLLVLLLLLLVLVCCLPPPPDPVSVVVSVVVNVVSVVSNVVSCPHPNHDPVSNVVSSVVSVVVSVVD